Protein AF-A0A099L179-F1 (afdb_monomer)

Secondary structure (DSSP, 8-state):
---------S---S-HHHHHHHHHTTS------GGGSHHHHHHTSS--S---PPPPS--------GGG-----

Mean predicted aligned error: 9.95 Å

Foldseek 3Di:
DDDDPDPDDDDDDPDVVVVLVCVLVVNDDDDDDCVVCVVCVVVVSDDDPDPDDDDDPDDDDDDDDPVPPDDDD

Radius of gyration: 16.27 Å; Cα contacts (8 Å, |Δi|>4): 22; chains: 1; bounding box: 35×42×33 Å

InterPro domains:
  IPR005119 LysR, substrate-binding [PF03466] (6-68)

Structure (mmCIF, N/CA/C/O backbone):
data_AF-A0A099L179-F1
#
_entry.id   AF-A0A099L179-F1
#
loop_
_atom_site.group_PDB
_atom_site.id
_atom_site.type_symbol
_atom_site.label_atom_id
_atom_site.label_alt_id
_atom_site.label_comp_id
_atom_site.label_asym_id
_atom_site.label_entity_id
_atom_site.label_seq_id
_atom_site.pdbx_PDB_ins_code
_atom_site.Cartn_x
_atom_site.Cartn_y
_atom_site.Cartn_z
_atom_site.occupancy
_atom_site.B_iso_or_equiv
_atom_site.auth_seq_id
_atom_site.auth_comp_id
_atom_site.auth_asym_id
_atom_site.auth_atom_id
_atom_site.pdbx_PDB_model_num
ATOM 1 N N . MET A 1 1 ? -6.798 16.560 -19.459 1.00 36.03 1 MET A N 1
ATOM 2 C CA . MET A 1 1 ? -7.222 17.401 -18.315 1.00 36.03 1 MET A CA 1
ATOM 3 C C . MET A 1 1 ? -5.990 17.681 -17.457 1.00 36.03 1 MET A C 1
ATOM 5 O O . MET A 1 1 ? -5.432 16.743 -16.912 1.00 36.03 1 MET A O 1
ATOM 9 N N . LYS A 1 2 ? -5.479 18.921 -17.434 1.00 39.56 2 LYS A N 1
ATOM 10 C CA . LYS A 1 2 ? -4.194 19.270 -16.795 1.00 39.56 2 LYS A CA 1
ATOM 11 C C . LYS A 1 2 ? -4.446 19.581 -15.314 1.00 39.56 2 LYS A C 1
ATOM 13 O O . LYS A 1 2 ? -4.998 20.632 -14.996 1.00 39.56 2 LYS A O 1
ATOM 18 N N . VAL A 1 3 ? -4.112 18.653 -14.419 1.00 53.84 3 VAL A N 1
ATOM 19 C CA . VAL A 1 3 ? -4.279 18.850 -12.971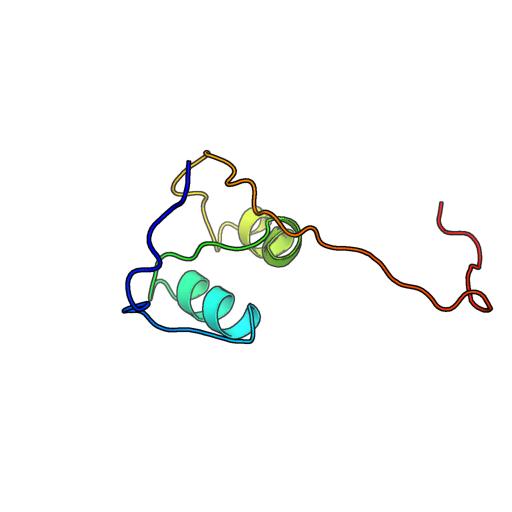 1.00 53.84 3 VAL A CA 1
ATOM 20 C C . VAL A 1 3 ? -3.259 19.895 -12.512 1.00 53.84 3 VAL A C 1
ATOM 22 O O . VAL A 1 3 ? -2.055 19.726 -12.694 1.00 53.84 3 VAL A O 1
ATOM 25 N N . ARG A 1 4 ? -3.733 21.017 -11.955 1.00 50.34 4 ARG A N 1
ATOM 26 C CA . ARG A 1 4 ? -2.868 22.033 -11.341 1.00 50.34 4 ARG A CA 1
ATOM 27 C C . ARG A 1 4 ? -2.107 21.385 -10.178 1.00 50.34 4 ARG A C 1
ATOM 29 O O . ARG A 1 4 ? -2.735 20.937 -9.223 1.00 50.34 4 ARG A O 1
ATOM 36 N N . LYS A 1 5 ? -0.770 21.373 -10.237 1.00 51.78 5 LYS A N 1
ATOM 37 C CA . LYS A 1 5 ? 0.095 21.053 -9.090 1.00 51.78 5 LYS A CA 1
ATOM 38 C C . LYS A 1 5 ? -0.161 22.104 -8.002 1.00 51.78 5 LYS A C 1
ATOM 40 O O . LYS A 1 5 ? 0.418 23.186 -8.031 1.00 51.78 5 LYS A O 1
ATOM 45 N N . LYS A 1 6 ? -1.069 21.818 -7.064 1.00 55.84 6 LYS A N 1
ATOM 46 C CA . LYS A 1 6 ? -1.046 22.481 -5.756 1.00 55.84 6 LYS A CA 1
ATOM 47 C C . LYS A 1 6 ? 0.269 22.077 -5.091 1.00 55.84 6 LYS A C 1
ATOM 49 O O . LYS A 1 6 ? 0.626 20.900 -5.144 1.00 55.84 6 LYS A O 1
ATOM 54 N N . ALA A 1 7 ? 0.984 23.045 -4.517 1.00 52.56 7 ALA A N 1
ATOM 55 C CA . ALA A 1 7 ? 2.108 22.774 -3.628 1.00 52.56 7 ALA A CA 1
ATOM 56 C C . ALA A 1 7 ? 1.684 21.675 -2.645 1.00 52.56 7 ALA A C 1
ATOM 58 O O . ALA A 1 7 ? 0.617 21.777 -2.034 1.00 52.56 7 ALA A O 1
ATOM 59 N N . GLN A 1 8 ? 2.446 20.585 -2.603 1.00 56.91 8 GLN A N 1
ATOM 60 C CA . GLN A 1 8 ? 2.063 19.402 -1.851 1.00 56.91 8 GLN A CA 1
ATOM 61 C C . GLN A 1 8 ? 2.195 19.721 -0.357 1.00 56.91 8 GLN A C 1
ATOM 63 O O . GLN A 1 8 ? 3.287 19.739 0.197 1.00 56.91 8 GLN A O 1
ATOM 68 N N . GLN A 1 9 ? 1.078 20.059 0.285 1.00 59.84 9 GLN A N 1
ATOM 69 C CA . GLN A 1 9 ? 0.987 20.066 1.739 1.00 59.84 9 GLN A CA 1
ATOM 70 C C . GLN A 1 9 ? 0.783 18.615 2.185 1.00 59.84 9 GLN A C 1
ATOM 72 O O . GLN A 1 9 ? -0.251 18.020 1.882 1.00 59.84 9 GLN A O 1
ATOM 77 N N . GLY A 1 10 ? 1.779 18.034 2.854 1.00 66.81 10 GLY A N 1
ATOM 78 C CA . GLY A 1 10 ? 1.729 16.663 3.362 1.00 66.81 10 GLY A CA 1
ATOM 79 C C . GLY A 1 10 ? 3.105 16.128 3.751 1.00 66.81 10 GLY A C 1
ATOM 80 O O . GLY A 1 10 ? 4.130 16.718 3.416 1.00 66.81 10 GLY A O 1
ATOM 81 N N . MET A 1 11 ? 3.131 15.007 4.472 1.00 64.31 11 MET A N 1
ATOM 82 C CA . MET A 1 11 ? 4.372 14.277 4.725 1.00 64.31 11 MET A CA 1
ATOM 83 C C . MET A 1 11 ? 4.769 13.505 3.464 1.00 64.31 11 MET A C 1
ATOM 85 O O . MET A 1 11 ? 4.016 12.658 2.983 1.00 64.31 11 MET A O 1
ATOM 89 N N . HIS A 1 12 ? 5.951 13.808 2.937 1.00 64.69 12 HIS A N 1
ATOM 90 C CA . HIS A 1 12 ? 6.549 13.102 1.813 1.00 64.69 12 HIS A CA 1
ATOM 91 C C . HIS A 1 12 ? 7.614 12.163 2.346 1.00 64.69 12 HIS A C 1
ATOM 93 O O . HIS A 1 12 ? 8.578 12.601 2.967 1.00 64.69 12 HIS A O 1
ATOM 99 N N . PHE A 1 13 ? 7.431 10.874 2.102 1.00 64.00 13 PHE A N 1
ATOM 100 C CA . PHE A 1 13 ? 8.408 9.864 2.463 1.00 64.00 13 PHE A CA 1
ATOM 101 C C . PHE A 1 13 ? 8.968 9.268 1.183 1.00 64.00 13 PHE A C 1
ATOM 103 O O . PHE A 1 13 ? 8.216 8.821 0.319 1.00 64.00 13 PHE A O 1
ATOM 110 N N . GLU A 1 14 ? 10.291 9.258 1.072 1.00 68.00 14 GLU A N 1
ATOM 111 C CA . GLU A 1 14 ? 10.989 8.636 -0.057 1.00 68.00 14 GLU A CA 1
ATOM 112 C C . GLU A 1 14 ? 10.966 7.103 0.035 1.00 68.00 14 GLU A C 1
ATOM 114 O O . GLU A 1 14 ? 11.183 6.409 -0.955 1.00 68.00 14 GLU A O 1
ATOM 119 N N . GLN A 1 15 ? 10.652 6.566 1.221 1.00 80.06 15 GLN A N 1
ATOM 120 C CA . GLN A 1 15 ? 10.635 5.138 1.498 1.00 80.06 15 GLN A CA 1
ATOM 121 C C . GLN A 1 15 ? 9.250 4.678 1.966 1.00 80.06 15 GLN A C 1
ATOM 123 O O . GLN A 1 15 ? 8.739 5.126 2.995 1.00 80.06 15 GLN A O 1
ATOM 128 N N . PHE A 1 16 ? 8.657 3.729 1.236 1.00 85.50 16 PHE A N 1
ATOM 129 C CA . PHE A 1 16 ? 7.342 3.169 1.569 1.00 85.50 16 PHE A CA 1
ATOM 130 C C . PHE A 1 16 ? 7.310 2.486 2.941 1.00 85.50 16 PHE A C 1
ATOM 132 O O . PHE A 1 16 ? 6.281 2.529 3.602 1.00 85.50 16 PHE A O 1
ATOM 139 N N . SER A 1 17 ? 8.427 1.912 3.401 1.00 88.50 17 SER A N 1
ATOM 140 C CA . SER A 1 17 ? 8.506 1.187 4.678 1.00 88.50 17 SER A CA 1
ATOM 141 C C . SER A 1 17 ? 8.125 2.043 5.887 1.00 88.50 17 SER A C 1
ATOM 143 O O . SER A 1 17 ? 7.406 1.573 6.763 1.00 88.50 17 SER A O 1
ATOM 145 N N . ILE A 1 18 ? 8.556 3.308 5.927 1.00 90.75 18 ILE A N 1
ATOM 146 C CA . ILE A 1 18 ? 8.234 4.225 7.030 1.00 90.75 18 ILE A CA 1
ATOM 147 C C . ILE A 1 18 ? 6.723 4.466 7.083 1.00 90.75 18 ILE A C 1
ATOM 149 O O . ILE A 1 18 ? 6.110 4.387 8.147 1.00 90.75 18 ILE A O 1
ATOM 153 N N . VAL A 1 19 ? 6.118 4.707 5.920 1.00 91.88 19 VAL A N 1
ATOM 154 C CA . VAL A 1 19 ? 4.677 4.950 5.791 1.00 91.88 19 VAL A CA 1
ATOM 155 C C . VAL A 1 19 ? 3.877 3.701 6.146 1.00 91.88 19 VAL A C 1
ATOM 157 O O . VAL A 1 19 ? 2.895 3.800 6.879 1.00 91.88 19 VAL A O 1
ATOM 160 N N . THR A 1 20 ? 4.308 2.531 5.669 1.00 94.06 20 THR A N 1
ATOM 161 C CA . THR A 1 20 ? 3.689 1.245 6.004 1.00 94.06 20 THR A CA 1
ATOM 162 C C . THR A 1 20 ? 3.699 1.018 7.512 1.00 94.06 20 THR A C 1
ATOM 164 O O . THR A 1 20 ? 2.647 0.751 8.084 1.00 94.06 20 THR A O 1
ATOM 167 N N . ASN A 1 21 ? 4.843 1.203 8.176 1.00 94.44 21 ASN A N 1
ATOM 168 C CA . ASN A 1 21 ? 4.958 0.996 9.622 1.00 94.44 21 ASN A CA 1
ATOM 169 C C . ASN A 1 21 ? 4.093 1.979 10.422 1.00 94.44 21 ASN A C 1
ATOM 171 O O . ASN A 1 21 ? 3.465 1.584 11.402 1.00 94.44 21 ASN A O 1
ATOM 175 N N . ALA A 1 22 ? 4.015 3.245 9.998 1.00 94.56 22 ALA A N 1
ATOM 176 C CA . ALA A 1 22 ? 3.132 4.223 10.629 1.00 94.56 22 ALA A CA 1
ATOM 177 C C . ALA A 1 22 ? 1.647 3.839 10.487 1.00 94.56 22 ALA A C 1
ATOM 179 O O . ALA A 1 22 ? 0.887 3.965 11.448 1.00 94.56 22 ALA A O 1
ATOM 180 N N . ALA A 1 23 ? 1.239 3.331 9.320 1.00 95.56 23 ALA A N 1
ATOM 181 C CA . ALA A 1 23 ? -0.126 2.863 9.088 1.00 95.56 23 ALA A CA 1
ATOM 182 C C . ALA A 1 23 ? -0.453 1.600 9.904 1.00 95.56 23 ALA A C 1
ATOM 184 O O . ALA A 1 23 ? -1.514 1.542 10.520 1.00 95.56 23 ALA A O 1
ATOM 185 N N . VAL A 1 24 ? 0.470 0.630 9.972 1.00 96.62 24 VAL A N 1
ATOM 186 C CA . VAL A 1 24 ? 0.335 -0.583 10.806 1.00 96.62 24 VAL A CA 1
ATOM 187 C C . VAL A 1 24 ? 0.203 -0.219 12.287 1.00 96.62 24 VAL A C 1
ATOM 189 O O . VAL A 1 24 ? -0.606 -0.802 13.001 1.00 96.62 24 VAL A O 1
ATOM 192 N N . ALA A 1 25 ? 0.938 0.796 12.749 1.00 97.06 25 ALA A N 1
ATOM 193 C CA . ALA A 1 25 ? 0.829 1.317 14.112 1.00 97.06 25 ALA A CA 1
ATOM 194 C C . ALA A 1 25 ? -0.456 2.137 14.371 1.00 97.06 25 ALA A C 1
ATOM 196 O O . ALA A 1 25 ? -0.629 2.667 15.469 1.00 97.06 25 ALA A O 1
ATOM 197 N N . GLY A 1 26 ? -1.344 2.285 13.381 1.00 94.94 26 GLY A N 1
ATOM 198 C CA . GLY A 1 26 ? -2.589 3.047 13.504 1.00 94.94 26 GLY A CA 1
ATOM 199 C C . GLY A 1 26 ? -2.400 4.566 13.545 1.00 94.94 26 GLY A C 1
ATOM 200 O O . GLY A 1 26 ? -3.318 5.288 13.929 1.00 94.94 26 GLY A O 1
ATOM 201 N N . LEU A 1 27 ? -1.226 5.075 13.157 1.00 95.25 27 LEU A N 1
ATOM 202 C CA . LEU A 1 27 ? -0.905 6.505 13.226 1.00 95.25 27 LEU A CA 1
ATOM 203 C C . LEU A 1 27 ? -1.459 7.296 12.033 1.00 95.25 27 LEU A C 1
ATOM 205 O O . LEU A 1 27 ? -1.597 8.517 12.115 1.00 95.25 27 LEU A O 1
ATOM 209 N N . CYS A 1 28 ? -1.745 6.636 10.907 1.00 91.06 28 CYS A N 1
ATOM 210 C CA . CYS A 1 28 ? -2.228 7.292 9.693 1.00 91.06 28 CYS A CA 1
ATOM 211 C C . CYS A 1 28 ? -2.987 6.346 8.747 1.00 91.06 28 CYS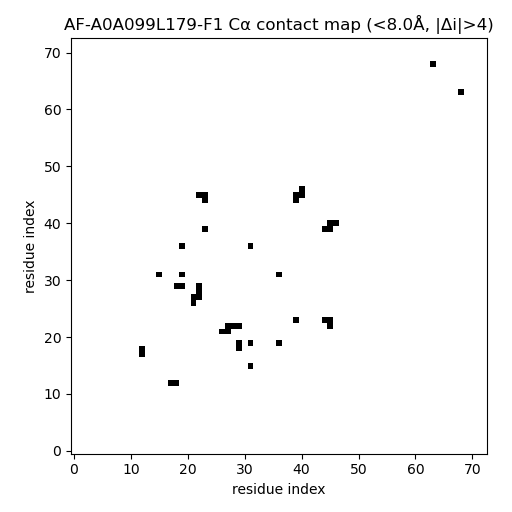 A C 1
ATOM 213 O O . CYS A 1 28 ? -3.036 5.134 8.944 1.00 91.06 28 CYS A O 1
ATOM 215 N N . VAL A 1 29 ? -3.550 6.921 7.678 1.00 92.88 29 VAL A N 1
ATOM 216 C CA . VAL A 1 29 ? -4.026 6.195 6.491 1.00 92.88 29 VAL A CA 1
ATOM 217 C C . VAL A 1 29 ? -3.031 6.427 5.357 1.00 92.88 29 VAL A C 1
ATOM 219 O O . VAL A 1 29 ? -2.644 7.568 5.101 1.00 92.88 29 VAL A O 1
ATOM 222 N N . ALA A 1 30 ? -2.638 5.360 4.660 1.00 91.25 30 ALA A N 1
ATOM 223 C CA . ALA A 1 30 ? -1.603 5.406 3.633 1.00 91.25 30 ALA A CA 1
ATOM 224 C C . ALA A 1 30 ? -2.085 4.893 2.268 1.00 91.25 30 ALA A C 1
ATOM 226 O O . ALA A 1 30 ? -2.816 3.907 2.177 1.00 91.25 30 ALA A O 1
ATOM 227 N N . LEU A 1 31 ? -1.620 5.539 1.192 1.00 89.31 31 LEU A N 1
ATOM 228 C CA . LEU A 1 31 ? -1.760 5.049 -0.180 1.00 89.31 31 LEU A CA 1
ATOM 229 C C . LEU A 1 31 ? -0.483 4.295 -0.565 1.00 89.31 31 LEU A C 1
ATOM 231 O O . LEU A 1 31 ? 0.566 4.911 -0.740 1.00 89.31 31 LEU A O 1
ATOM 235 N N . LEU A 1 32 ? -0.575 2.970 -0.686 1.00 88.69 32 LEU A N 1
ATOM 236 C CA . LEU A 1 32 ? 0.576 2.087 -0.887 1.00 88.69 32 LEU A CA 1
ATOM 237 C C . LEU A 1 32 ? 0.355 1.136 -2.077 1.00 88.69 32 LEU A C 1
ATOM 239 O O . LEU A 1 32 ? -0.777 0.694 -2.310 1.00 88.69 32 LEU A O 1
ATOM 243 N N . PRO A 1 33 ? 1.415 0.770 -2.821 1.00 88.50 33 PRO A N 1
ATOM 244 C CA . PRO A 1 33 ? 1.340 -0.292 -3.818 1.00 88.50 33 PRO A CA 1
ATOM 245 C C . PRO A 1 33 ? 0.990 -1.638 -3.172 1.00 88.50 33 PRO A C 1
ATOM 247 O O . PRO A 1 33 ? 1.666 -2.088 -2.249 1.00 88.50 33 PRO A O 1
ATOM 250 N N . ARG A 1 34 ? -0.039 -2.328 -3.685 1.00 88.56 34 ARG A N 1
ATOM 251 C CA . ARG A 1 34 ? -0.560 -3.569 -3.069 1.00 88.56 34 ARG A CA 1
ATOM 252 C C . ARG A 1 34 ? 0.479 -4.684 -2.945 1.00 88.56 34 ARG A C 1
ATOM 254 O O . ARG A 1 34 ? 0.408 -5.474 -2.012 1.00 88.56 34 ARG A O 1
ATOM 261 N N . PHE A 1 35 ? 1.429 -4.766 -3.876 1.00 88.81 35 PHE A N 1
ATOM 262 C CA . PHE A 1 35 ? 2.456 -5.809 -3.857 1.00 88.81 35 PHE A CA 1
ATOM 263 C C . PHE A 1 35 ? 3.481 -5.624 -2.727 1.00 88.81 35 PHE A C 1
ATOM 265 O O . PHE A 1 35 ? 4.111 -6.602 -2.340 1.00 88.81 35 PHE A O 1
ATOM 272 N N . LEU A 1 36 ? 3.619 -4.410 -2.176 1.00 90.50 36 LEU A N 1
ATOM 273 C CA . LEU A 1 36 ? 4.519 -4.126 -1.053 1.00 90.50 36 LEU A CA 1
ATOM 274 C C . LEU A 1 36 ? 3.912 -4.463 0.314 1.00 90.50 36 LEU A C 1
ATOM 276 O O . LEU A 1 36 ? 4.666 -4.597 1.266 1.00 90.50 36 LEU A O 1
ATOM 280 N N . ILE A 1 37 ? 2.582 -4.586 0.413 1.00 94.06 37 ILE A N 1
ATOM 281 C CA . ILE A 1 37 ? 1.856 -4.742 1.691 1.00 94.06 37 ILE A CA 1
ATOM 282 C C . ILE A 1 37 ? 1.030 -6.035 1.779 1.00 94.06 37 ILE A C 1
ATOM 284 O O . ILE A 1 37 ? 0.024 -6.123 2.487 1.00 94.06 37 ILE A O 1
ATOM 288 N N . LYS A 1 38 ? 1.370 -7.036 0.962 1.00 94.81 38 LYS A N 1
ATOM 289 C CA . LYS A 1 38 ? 0.559 -8.255 0.830 1.00 94.81 38 LYS A CA 1
ATOM 290 C C . LYS A 1 38 ? 0.493 -9.040 2.144 1.00 94.81 38 LYS A C 1
ATOM 292 O O . LYS A 1 38 ? -0.553 -9.607 2.450 1.00 94.81 38 LYS A O 1
ATOM 297 N N . ASN A 1 39 ? 1.583 -9.057 2.907 1.00 96.00 39 ASN A N 1
ATOM 298 C CA . ASN A 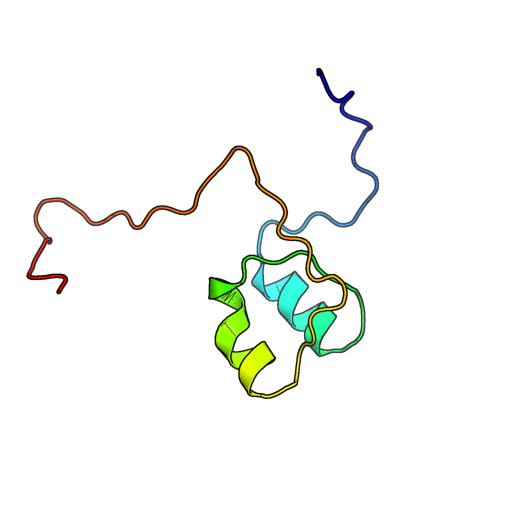1 39 ? 1.680 -9.813 4.154 1.00 96.00 39 ASN A CA 1
ATOM 299 C C . ASN A 1 39 ? 0.847 -9.163 5.263 1.00 96.00 39 ASN A C 1
ATOM 301 O O . ASN A 1 39 ? 0.117 -9.855 5.963 1.00 96.00 39 ASN A O 1
ATOM 305 N N . GLU A 1 40 ? 0.910 -7.843 5.377 1.0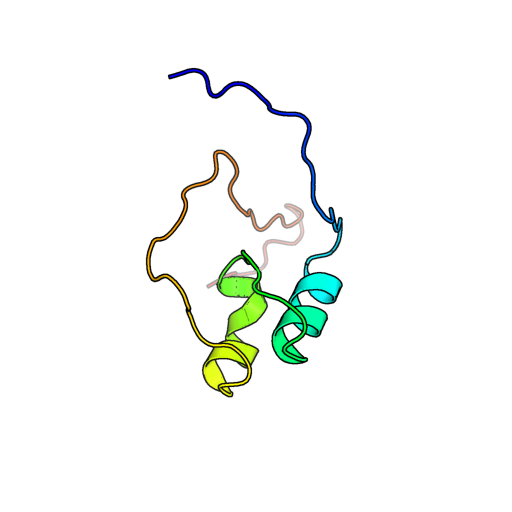0 96.69 40 GLU A N 1
ATOM 306 C CA . GLU A 1 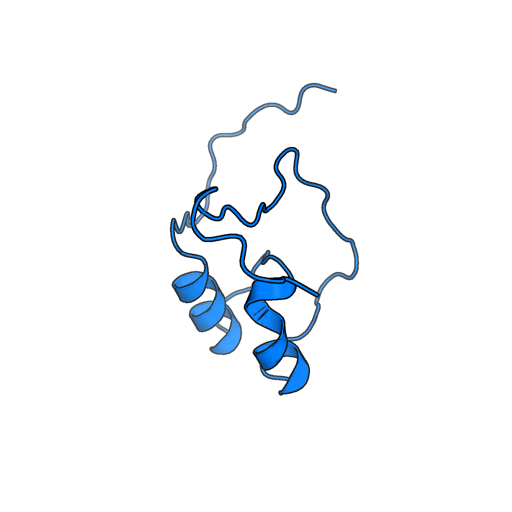40 ? 0.193 -7.024 6.353 1.00 96.69 40 GLU A CA 1
ATOM 307 C C . GLU A 1 40 ? -1.321 -7.132 6.122 1.00 96.69 40 GLU A C 1
ATOM 309 O O . GLU A 1 40 ? -2.091 -7.309 7.066 1.00 96.69 40 GLU A O 1
ATOM 314 N N . LEU A 1 41 ? -1.751 -7.125 4.852 1.00 96.06 41 LEU A N 1
ATOM 315 C CA . LEU A 1 41 ? -3.145 -7.388 4.479 1.00 96.06 41 LEU A CA 1
ATOM 316 C C . LEU A 1 41 ? -3.577 -8.821 4.824 1.00 96.06 41 LEU A C 1
ATOM 318 O O . LEU A 1 41 ? -4.687 -9.024 5.305 1.00 96.06 41 LEU A O 1
ATOM 322 N N . GLN A 1 42 ? -2.723 -9.823 4.583 1.00 97.44 42 GLN A N 1
ATOM 323 C CA . GLN A 1 42 ? -3.024 -11.223 4.918 1.00 97.44 42 GLN A CA 1
ATOM 324 C C . GLN A 1 42 ? -3.110 -11.466 6.429 1.00 97.44 42 GLN A C 1
ATOM 326 O O . GLN A 1 42 ? -3.920 -12.279 6.868 1.00 97.44 42 GLN A O 1
ATOM 331 N N . ARG A 1 43 ? -2.289 -10.767 7.217 1.00 97.69 43 ARG A N 1
ATOM 332 C CA . ARG A 1 43 ? -2.277 -10.839 8.686 1.00 97.69 43 ARG A CA 1
ATOM 333 C C . ARG A 1 43 ? -3.380 -10.007 9.341 1.00 97.69 43 ARG A C 1
ATOM 335 O O . ARG A 1 43 ? -3.620 -10.171 10.531 1.00 97.69 43 ARG A O 1
ATOM 342 N N . GLY A 1 44 ? -4.047 -9.137 8.582 1.00 96.62 44 GLY A N 1
ATOM 343 C CA . GLY A 1 44 ? -5.061 -8.218 9.104 1.00 96.62 44 GLY A CA 1
ATOM 344 C C . GLY A 1 44 ? -4.481 -7.022 9.865 1.00 96.62 44 GLY A C 1
ATOM 345 O O . GLY A 1 44 ? -5.221 -6.323 10.548 1.00 96.62 44 GLY A O 1
ATOM 346 N N . GLU A 1 45 ? -3.177 -6.770 9.744 1.00 97.50 45 GLU A N 1
ATOM 347 C CA . GLU A 1 45 ? -2.501 -5.596 10.316 1.00 97.50 45 GLU A CA 1
ATOM 348 C C . GLU A 1 45 ? -2.866 -4.314 9.551 1.00 97.50 45 GLU A C 1
ATOM 350 O O . GLU A 1 45 ? -2.866 -3.220 10.111 1.00 97.50 45 GLU A O 1
ATOM 355 N N . LEU A 1 46 ? -3.215 -4.451 8.267 1.00 97.12 46 LEU A N 1
ATOM 356 C CA . LEU A 1 46 ? -3.777 -3.389 7.436 1.00 97.12 46 LEU A CA 1
ATOM 357 C C . LEU A 1 46 ? -5.110 -3.830 6.827 1.00 97.12 46 LEU A C 1
ATOM 359 O O . LEU A 1 46 ? -5.307 -4.995 6.483 1.00 97.12 46 LEU A O 1
ATOM 363 N N . GLN A 1 47 ? -5.998 -2.861 6.602 1.00 95.75 47 GLN A N 1
ATOM 364 C CA . GLN A 1 47 ? -7.267 -3.063 5.906 1.00 95.75 47 GLN A CA 1
ATOM 365 C C . GLN A 1 47 ? -7.451 -2.021 4.798 1.00 95.75 47 GLN A C 1
ATOM 367 O O . GLN A 1 47 ? -7.090 -0.852 4.936 1.00 95.75 47 GLN A O 1
ATOM 372 N N . VAL A 1 48 ? -8.044 -2.438 3.677 1.00 93.69 48 VAL A N 1
ATOM 373 C CA . VAL A 1 48 ? -8.365 -1.533 2.568 1.00 93.69 48 VAL A CA 1
ATOM 374 C C . VAL A 1 48 ? -9.519 -0.616 2.968 1.00 93.69 48 VAL A C 1
ATOM 376 O O . VAL A 1 48 ? -10.662 -1.054 3.068 1.00 93.69 48 VAL A O 1
ATOM 379 N N . VAL A 1 49 ? -9.219 0.671 3.141 1.00 92.25 49 VAL A N 1
ATOM 380 C CA . VAL A 1 49 ? -10.212 1.696 3.514 1.00 92.25 49 VAL A CA 1
ATOM 381 C C . VAL A 1 49 ? -11.020 2.195 2.308 1.00 92.25 49 VAL A C 1
ATOM 383 O O . VAL A 1 49 ? -12.157 2.630 2.448 1.00 92.25 49 VAL A O 1
ATOM 386 N N . CYS A 1 50 ? -10.446 2.127 1.102 1.00 88.38 50 CYS A N 1
ATOM 387 C CA . CYS A 1 50 ? -11.098 2.519 -0.146 1.00 88.38 50 CYS A CA 1
ATOM 388 C C . CYS A 1 50 ? -10.698 1.559 -1.271 1.00 88.38 50 CYS A C 1
ATOM 390 O O . CYS A 1 50 ? -9.542 1.530 -1.697 1.00 88.38 50 CYS A O 1
ATOM 392 N N . ASN A 1 51 ? -11.654 0.780 -1.785 1.00 84.00 51 ASN A N 1
ATOM 393 C CA . ASN A 1 51 ? -11.405 -0.168 -2.875 1.00 84.00 51 ASN A CA 1
ATOM 394 C C . ASN A 1 51 ? -11.525 0.491 -4.260 1.00 84.00 51 ASN A C 1
ATOM 396 O O . ASN A 1 51 ? -12.228 0.005 -5.144 1.00 84.00 51 ASN A O 1
ATOM 400 N N . LYS A 1 52 ? -10.836 1.617 -4.451 1.00 84.00 52 LYS A N 1
ATOM 401 C CA . LYS A 1 52 ? -10.685 2.257 -5.757 1.00 84.00 52 LYS A CA 1
ATOM 402 C C . LYS A 1 52 ? -9.206 2.280 -6.101 1.00 84.00 52 LYS A C 1
ATOM 404 O O . LYS A 1 52 ? -8.440 3.037 -5.512 1.00 84.00 52 LYS A O 1
ATOM 409 N N . ALA A 1 53 ? -8.800 1.408 -7.021 1.00 75.50 53 ALA A N 1
ATOM 410 C CA . ALA A 1 53 ? -7.437 1.431 -7.529 1.00 75.50 53 ALA A CA 1
ATOM 411 C C . ALA A 1 53 ? -7.177 2.789 -8.196 1.00 75.50 53 ALA A C 1
ATOM 413 O O . ALA A 1 53 ? -7.980 3.263 -9.002 1.00 75.50 53 ALA A O 1
ATOM 414 N N . VAL A 1 54 ? -6.073 3.425 -7.817 1.00 77.19 54 VAL A N 1
ATOM 415 C CA . VAL A 1 54 ? -5.605 4.658 -8.445 1.00 77.19 54 VAL A CA 1
ATOM 416 C C . VAL A 1 54 ? -4.582 4.255 -9.491 1.00 77.19 54 VAL A C 1
ATOM 418 O O . VAL A 1 54 ? -3.579 3.630 -9.159 1.00 77.19 54 VAL A O 1
ATOM 421 N N . HIS A 1 55 ? -4.847 4.599 -10.747 1.00 75.50 55 HIS A N 1
ATOM 422 C CA . HIS A 1 55 ? -3.860 4.462 -11.808 1.00 75.50 55 HIS A CA 1
ATOM 423 C C . HIS A 1 55 ? -2.909 5.655 -11.747 1.00 75.50 55 HIS A C 1
ATOM 425 O O . HIS A 1 55 ? -3.342 6.807 -11.819 1.00 75.50 55 HIS A O 1
ATOM 431 N N . THR A 1 56 ? -1.625 5.370 -11.566 1.00 76.19 56 THR A N 1
ATOM 432 C CA . THR A 1 56 ? -0.544 6.351 -11.658 1.00 76.19 56 THR A CA 1
ATOM 433 C C . THR A 1 56 ? 0.012 6.363 -13.077 1.00 76.19 56 THR A C 1
ATOM 435 O O . THR A 1 56 ? -0.084 5.370 -13.784 1.00 76.19 56 THR A O 1
ATOM 438 N N . GLU A 1 57 ? 0.606 7.479 -13.507 1.00 74.50 57 GLU A N 1
ATOM 439 C CA . GLU A 1 57 ? 1.284 7.550 -14.816 1.00 74.50 57 GLU A CA 1
ATOM 440 C C . GLU A 1 57 ? 2.556 6.678 -14.872 1.00 74.50 57 GLU A C 1
ATOM 442 O O . GLU A 1 57 ? 3.056 6.400 -15.955 1.00 74.50 57 GLU A O 1
ATOM 447 N N . GLY A 1 58 ? 3.085 6.259 -13.716 1.00 70.56 58 GLY A N 1
ATOM 448 C CA . GLY A 1 58 ? 4.236 5.364 -13.604 1.00 70.56 58 GLY A CA 1
ATOM 449 C C . GLY A 1 58 ? 3.848 3.960 -13.141 1.00 70.56 58 GLY A C 1
ATOM 450 O O . GLY A 1 58 ? 2.946 3.810 -12.314 1.00 70.56 58 GLY A O 1
ATOM 451 N N . ASP A 1 59 ? 4.592 2.970 -13.634 1.00 76.19 59 ASP A N 1
ATOM 452 C CA . ASP A 1 59 ? 4.470 1.548 -13.303 1.00 76.19 59 ASP A CA 1
ATOM 453 C C . ASP A 1 59 ? 5.736 1.026 -12.607 1.00 76.19 59 ASP A C 1
ATOM 455 O O . ASP A 1 59 ? 6.816 1.615 -12.700 1.00 76.19 59 ASP A O 1
ATOM 459 N N . TYR A 1 60 ? 5.607 -0.106 -11.914 1.00 76.50 60 TYR A N 1
ATOM 460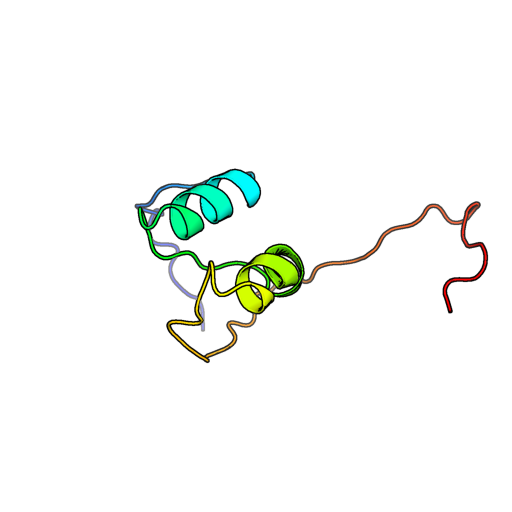 C CA . TYR A 1 60 ? 6.728 -0.796 -11.275 1.00 76.50 60 TYR A CA 1
ATOM 461 C C . TYR A 1 60 ? 7.274 -1.884 -12.203 1.00 76.50 60 TYR A C 1
ATOM 463 O O . TYR A 1 60 ? 6.544 -2.801 -12.576 1.00 76.50 60 TYR A O 1
ATOM 471 N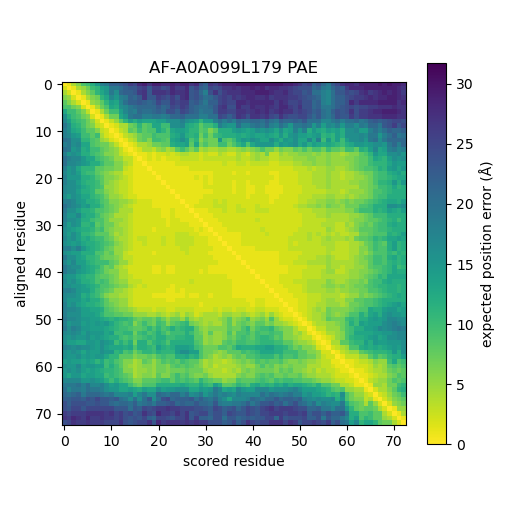 N . TYR A 1 61 ? 8.565 -1.806 -12.534 1.00 79.62 61 TYR A N 1
ATOM 472 C CA . TYR A 1 61 ? 9.247 -2.746 -13.427 1.00 79.62 61 TYR A CA 1
ATOM 473 C C . TYR A 1 61 ? 10.292 -3.563 -12.667 1.00 79.62 61 TYR A C 1
ATOM 475 O O . TYR A 1 61 ? 11.055 -3.025 -11.864 1.00 79.62 61 TYR A O 1
ATOM 483 N N . LEU A 1 62 ? 10.358 -4.864 -12.952 1.00 82.19 62 LEU A N 1
ATOM 484 C CA . LEU A 1 62 ? 11.458 -5.720 -12.520 1.00 82.19 62 LEU A CA 1
ATOM 485 C C . LEU A 1 62 ? 12.591 -5.605 -13.544 1.00 82.19 62 LEU A C 1
ATOM 487 O O . LEU A 1 62 ? 12.425 -6.002 -14.695 1.00 82.19 62 LEU A O 1
ATOM 491 N N . VAL A 1 63 ? 13.735 -5.064 -13.129 1.00 84.62 63 VAL A N 1
ATOM 492 C CA . VAL A 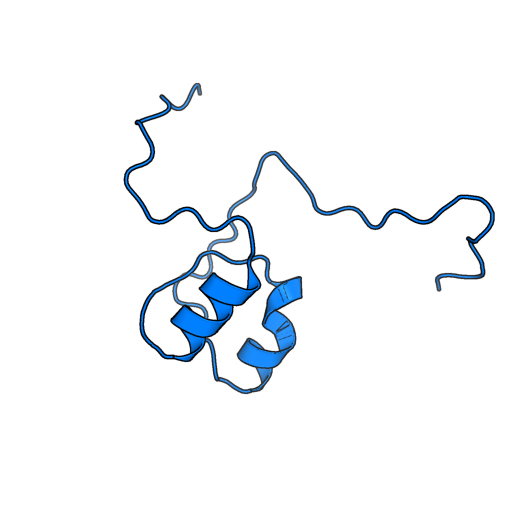1 63 ? 14.922 -4.928 -13.981 1.00 84.62 63 VAL A CA 1
ATOM 493 C C . VAL A 1 63 ? 15.968 -5.933 -13.525 1.00 84.62 63 VAL A C 1
ATOM 495 O O . VAL A 1 63 ? 16.343 -5.966 -12.354 1.00 84.62 63 VAL A O 1
ATOM 498 N N . ILE A 1 64 ? 16.435 -6.757 -14.456 1.00 85.69 64 ILE A N 1
ATOM 499 C CA . ILE A 1 64 ? 17.475 -7.760 -14.228 1.00 85.69 64 ILE A CA 1
ATOM 500 C C . ILE A 1 64 ? 18.533 -7.552 -15.305 1.00 85.69 64 ILE A C 1
ATOM 502 O O . ILE A 1 64 ? 18.198 -7.298 -16.461 1.00 85.69 64 ILE A O 1
ATOM 506 N N . ALA A 1 65 ? 19.807 -7.626 -14.922 1.00 85.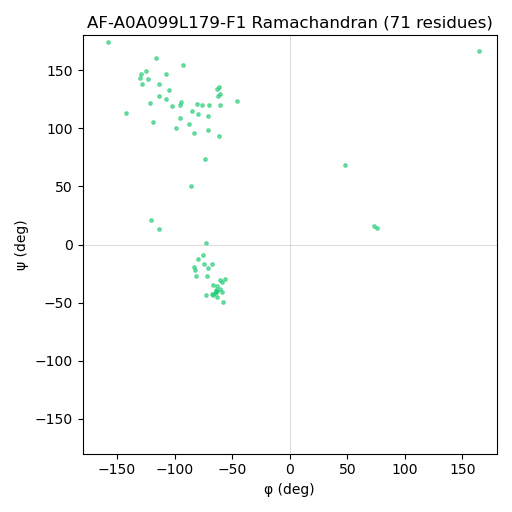56 65 ALA A N 1
ATOM 507 C CA . ALA A 1 65 ? 20.907 -7.510 -15.869 1.00 85.56 65 ALA A CA 1
ATOM 508 C C . ALA A 1 65 ? 20.836 -8.648 -16.901 1.00 85.56 65 ALA A C 1
ATOM 510 O O . ALA A 1 65 ? 20.576 -9.801 -16.540 1.00 85.56 65 ALA A O 1
ATOM 511 N N . SER A 1 66 ? 21.036 -8.322 -18.179 1.00 76.62 66 SER A N 1
ATOM 512 C CA . SER A 1 66 ? 20.819 -9.237 -19.308 1.00 76.62 66 SER A CA 1
ATOM 513 C C . SER A 1 66 ? 21.622 -10.536 -19.192 1.00 76.62 66 SER A C 1
ATOM 515 O O . SER A 1 66 ? 21.165 -11.590 -19.627 1.00 76.62 66 SER A O 1
ATOM 517 N N . GLU A 1 67 ? 22.787 -10.492 -18.551 1.00 79.56 67 GLU A N 1
ATOM 518 C CA . GLU A 1 67 ? 23.653 -11.645 -18.305 1.00 79.56 67 GLU A CA 1
ATOM 519 C C . GLU A 1 67 ? 23.159 -12.586 -17.187 1.00 79.56 67 GLU A C 1
ATOM 521 O O . GLU A 1 67 ? 23.705 -13.675 -17.017 1.00 79.56 67 GLU A O 1
ATOM 526 N N . LYS A 1 68 ? 22.124 -12.197 -16.429 1.00 69.75 68 LYS A N 1
ATOM 527 C CA . LYS A 1 68 ? 21.562 -12.961 -15.297 1.00 69.75 68 LYS A CA 1
ATOM 528 C C . LYS A 1 68 ? 20.138 -13.464 -15.530 1.00 69.75 68 LYS A C 1
ATOM 530 O O . LYS A 1 68 ? 19.492 -13.902 -14.578 1.00 69.75 68 LYS A O 1
ATOM 535 N N . VAL A 1 69 ? 19.635 -13.430 -16.766 1.00 66.44 69 VAL A N 1
ATOM 536 C CA . VAL A 1 69 ? 18.309 -13.974 -17.108 1.00 66.44 69 VAL A CA 1
ATOM 537 C C . VAL A 1 69 ? 18.367 -15.509 -17.110 1.00 66.44 69 VAL A C 1
ATOM 539 O O . VAL A 1 69 ? 18.374 -16.162 -18.148 1.00 66.44 69 VAL A O 1
ATOM 542 N N . VAL A 1 70 ? 18.439 -16.106 -15.921 1.00 62.84 70 VAL A N 1
ATOM 543 C CA . VAL A 1 70 ? 18.303 -17.549 -15.711 1.00 62.84 70 VAL A CA 1
ATOM 544 C C . VAL A 1 70 ? 16.867 -17.816 -15.270 1.00 62.84 70 VAL A C 1
ATOM 546 O O . VAL A 1 70 ? 16.507 -17.614 -14.118 1.00 62.84 70 VAL A O 1
ATOM 549 N N . ASN A 1 71 ? 16.057 -18.252 -16.236 1.00 58.53 71 ASN A N 1
ATOM 550 C CA . ASN A 1 71 ? 14.804 -18.994 -16.065 1.00 58.53 71 ASN A CA 1
ATOM 551 C C . ASN A 1 71 ? 13.814 -18.428 -15.024 1.00 58.53 71 ASN A C 1
ATOM 553 O O . ASN A 1 71 ? 13.544 -19.045 -13.995 1.00 58.53 71 ASN A O 1
ATOM 557 N N . ILE A 1 72 ? 13.236 -17.265 -15.328 1.00 58.09 72 ILE A N 1
ATOM 558 C CA . ILE A 1 72 ? 12.071 -16.738 -14.611 1.00 58.09 72 ILE A CA 1
ATOM 559 C C . ILE A 1 72 ? 10.836 -17.416 -15.226 1.00 58.09 72 ILE A C 1
ATOM 561 O O . ILE A 1 72 ? 10.388 -17.019 -16.302 1.00 58.09 72 ILE A O 1
ATOM 565 N N . LYS A 1 73 ? 10.364 -18.500 -14.604 1.00 47.28 73 LYS A N 1
ATOM 566 C CA . LYS A 1 73 ? 9.066 -19.127 -14.901 1.00 47.28 73 LYS A CA 1
ATOM 567 C C . LYS A 1 73 ? 7.994 -18.595 -13.965 1.00 47.28 73 LYS A C 1
ATOM 569 O O . LYS A 1 73 ? 8.322 -18.388 -12.777 1.00 47.28 73 LYS A O 1
#

Sequence (73 aa):
MKVRKKAQQGMHFEQFSIVTNAAVAGLCVALLPRFLIKNELQRGELQVVCNKAVHTEGDYYLVIASEKVVNIK

Organism: Colwellia psychrerythraea (NCBI:txid28229)

Solvent-accessible surface area (backbone atoms only — not comparable to full-atom values): 5388 Å² total; per-residue (Å²): 135,86,79,78,84,66,81,82,83,72,92,83,70,98,48,68,66,63,54,52,53,38,29,56,70,68,75,51,88,76,92,73,66,65,86,82,44,51,66,41,48,74,72,61,57,43,78,87,88,65,98,65,88,78,86,63,100,70,83,92,78,92,84,74,62,83,94,68,76,72,82,90,124

pLDDT: mean 79.92, std 16.01, range [36.03, 97.69]